Protein AF-A0A7S3EUN2-F1 (afdb_monomer_lite)

Organism: NCBI:txid156174

Radius of gyration: 22.86 Å; chains: 1; bounding box: 39×43×55 Å

InterPro domains:
  IPR036890 Histidine kinase/HSP90-like ATPase superfamily [G3DSA:3.30.565.10] (21-94)

pLDDT: mean 77.34, std 17.26, range [37.31, 97.88]

Structure (mmCIF, N/CA/C/O backbone):
data_AF-A0A7S3EUN2-F1
#
_entry.id   AF-A0A7S3EUN2-F1
#
loop_
_atom_site.group_PDB
_atom_site.id
_atom_site.type_symbol
_atom_site.label_atom_id
_atom_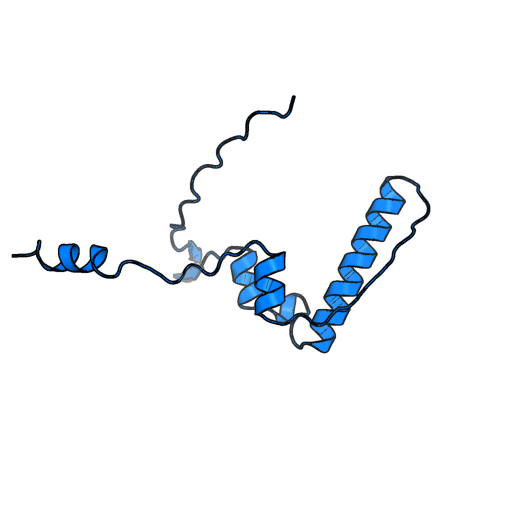site.label_alt_id
_atom_site.label_comp_id
_atom_site.label_asym_id
_atom_site.label_entity_id
_atom_site.label_seq_id
_atom_site.pdbx_PDB_ins_code
_atom_site.Cartn_x
_atom_site.Cartn_y
_atom_site.Cartn_z
_atom_site.occupancy
_atom_site.B_iso_or_equiv
_atom_site.auth_seq_id
_atom_site.auth_comp_id
_atom_site.auth_asym_id
_atom_site.auth_atom_id
_atom_site.pdbx_PDB_model_num
ATOM 1 N N . PRO A 1 1 ? -22.179 -27.065 2.363 1.00 44.78 1 PRO A N 1
ATOM 2 C CA . PRO A 1 1 ? -21.822 -27.622 1.038 1.00 44.78 1 PRO A CA 1
ATOM 3 C C . PRO A 1 1 ? -21.383 -26.507 0.079 1.00 44.78 1 PRO A C 1
ATOM 5 O O . PRO A 1 1 ? -22.201 -25.686 -0.319 1.00 44.78 1 PRO A O 1
ATOM 8 N N . PHE A 1 2 ? -20.086 -26.442 -0.225 1.00 37.31 2 PHE A N 1
ATOM 9 C CA . PHE A 1 2 ? -19.567 -25.536 -1.251 1.00 37.31 2 PHE A CA 1
ATOM 10 C C . PHE A 1 2 ? -20.070 -25.977 -2.635 1.00 37.31 2 PHE A C 1
ATOM 12 O O . PHE A 1 2 ? -20.176 -27.186 -2.866 1.00 37.31 2 PHE A O 1
ATOM 19 N N . PRO A 1 3 ? -20.405 -25.045 -3.545 1.00 48.00 3 PRO A N 1
ATOM 20 C CA . PRO A 1 3 ? -20.726 -25.417 -4.916 1.00 48.00 3 PRO A CA 1
ATOM 21 C C . PRO A 1 3 ? -19.510 -26.105 -5.559 1.00 48.00 3 PRO A C 1
ATOM 23 O O . PRO A 1 3 ? -18.370 -25.750 -5.240 1.00 48.00 3 PRO A O 1
ATOM 26 N N . PRO A 1 4 ? -19.719 -27.100 -6.441 1.00 50.78 4 PRO A N 1
ATOM 27 C CA . PRO A 1 4 ? -18.620 -27.728 -7.161 1.00 50.78 4 PRO A CA 1
ATOM 28 C C . PRO A 1 4 ? -17.883 -26.659 -7.968 1.00 50.78 4 PRO A C 1
ATOM 30 O O . PRO A 1 4 ? -18.514 -25.809 -8.598 1.00 50.78 4 PRO A O 1
ATOM 33 N N . ALA A 1 5 ? -16.552 -26.686 -7.920 1.00 51.56 5 ALA A N 1
ATOM 34 C CA . ALA A 1 5 ? -15.713 -25.762 -8.665 1.00 51.56 5 ALA A CA 1
ATOM 35 C C . ALA A 1 5 ? -16.078 -25.830 -10.156 1.00 51.56 5 ALA A C 1
ATOM 37 O O . ALA A 1 5 ? -15.824 -26.833 -10.825 1.00 51.56 5 ALA A O 1
ATOM 38 N N . THR A 1 6 ? -16.696 -24.768 -10.674 1.00 54.06 6 THR A N 1
ATOM 39 C CA . THR A 1 6 ? -16.869 -24.570 -12.111 1.00 54.06 6 THR A CA 1
ATOM 40 C C . THR A 1 6 ? -15.478 -24.557 -12.729 1.00 54.06 6 THR A C 1
ATOM 42 O O . THR A 1 6 ? -14.690 -23.647 -12.473 1.00 54.06 6 THR A O 1
ATOM 45 N N . VAL A 1 7 ? -15.161 -25.584 -13.516 1.00 48.81 7 VAL A N 1
ATOM 46 C CA . VAL A 1 7 ? -13.938 -25.633 -14.318 1.00 48.81 7 VAL A CA 1
ATOM 47 C C . VAL A 1 7 ? -13.944 -24.402 -15.223 1.00 48.81 7 VAL A C 1
ATOM 49 O O . VAL A 1 7 ? -14.777 -24.293 -16.123 1.00 48.81 7 VAL A O 1
ATOM 52 N N . MET A 1 8 ? -13.057 -23.441 -14.955 1.00 43.69 8 MET A N 1
ATOM 53 C CA . MET A 1 8 ? -12.849 -22.319 -15.865 1.00 43.69 8 MET A CA 1
ATOM 54 C C . MET A 1 8 ? -12.317 -22.880 -17.191 1.00 43.69 8 MET A C 1
ATOM 56 O O . MET A 1 8 ? -11.390 -23.694 -17.167 1.00 43.69 8 MET A O 1
ATOM 60 N N . PRO A 1 9 ? -12.872 -22.480 -18.347 1.00 47.09 9 PRO A N 1
ATOM 61 C CA . PRO A 1 9 ? -12.325 -22.893 -19.631 1.00 47.09 9 PRO A CA 1
ATOM 62 C C . PRO A 1 9 ? -10.877 -22.389 -19.771 1.00 47.09 9 PRO A C 1
ATOM 64 O O . PRO A 1 9 ? -10.560 -21.309 -19.255 1.00 47.09 9 PRO A O 1
ATOM 67 N N . PRO A 1 10 ? -9.991 -23.131 -20.463 1.00 50.69 10 PRO A N 1
ATOM 68 C CA . PRO A 1 10 ? -8.651 -22.643 -20.760 1.00 50.69 10 PRO A CA 1
ATOM 69 C C . PRO A 1 10 ? -8.776 -21.334 -21.547 1.00 50.69 10 PRO A C 1
ATOM 71 O O . PRO A 1 10 ? -9.443 -21.286 -22.583 1.00 50.69 10 PRO A O 1
ATOM 74 N N . LYS A 1 11 ? -8.177 -20.254 -21.033 1.00 51.44 11 LYS A N 1
ATOM 75 C CA . LYS A 1 11 ? -8.111 -18.977 -21.748 1.00 51.44 11 LYS A CA 1
ATOM 76 C C . LYS A 1 11 ? -7.317 -19.224 -23.028 1.00 51.44 11 LYS A C 1
ATOM 78 O O . LYS A 1 11 ? -6.144 -19.567 -22.972 1.00 51.44 11 LYS A O 1
ATOM 83 N N . SER A 1 12 ? -7.968 -19.113 -24.180 1.00 50.19 12 SER A N 1
ATOM 84 C CA . SER A 1 12 ? -7.275 -19.125 -25.461 1.00 50.19 12 SER A CA 1
ATOM 85 C C . SER A 1 12 ? -6.409 -17.866 -25.542 1.00 50.19 12 SER A C 1
ATOM 87 O O . SER A 1 12 ? -6.945 -16.771 -25.702 1.00 50.19 12 SER A O 1
ATOM 89 N N . ASP A 1 13 ? -5.088 -18.011 -25.450 1.00 58.94 13 ASP A N 1
ATOM 90 C CA . ASP A 1 13 ? -4.126 -16.898 -25.543 1.00 58.94 13 ASP A CA 1
ATOM 91 C C . ASP A 1 13 ? -4.101 -16.223 -26.931 1.00 58.94 13 ASP A C 1
ATOM 93 O O . ASP A 1 13 ? -3.440 -15.206 -27.140 1.00 58.94 13 ASP A O 1
ATOM 97 N N . PHE A 1 14 ? -4.832 -16.767 -27.909 1.00 58.19 14 PHE A N 1
ATOM 98 C CA . PHE A 1 14 ? -4.895 -16.219 -29.257 1.00 58.19 14 PHE A CA 1
ATOM 99 C C . PHE A 1 14 ? -5.990 -15.152 -29.382 1.00 58.19 14 PHE A C 1
ATOM 101 O O . PHE A 1 14 ? -7.122 -15.435 -29.778 1.00 58.19 14 PHE A O 1
ATOM 108 N N . VAL A 1 15 ? -5.637 -13.901 -29.076 1.00 63.47 15 VAL A N 1
ATOM 109 C CA . VAL A 1 15 ? -6.443 -12.728 -29.444 1.00 63.47 15 VAL A CA 1
ATOM 110 C C . VAL A 1 15 ? -5.919 -12.191 -30.782 1.00 63.47 15 VAL A C 1
ATOM 112 O O . VAL A 1 15 ? -4.775 -11.730 -30.835 1.00 63.47 15 VAL A O 1
ATOM 115 N N . PRO A 1 16 ? -6.692 -12.258 -31.884 1.00 63.09 16 PRO A N 1
ATOM 116 C CA . PRO A 1 16 ? -6.229 -11.761 -33.174 1.00 63.09 16 PRO A CA 1
ATOM 117 C C . PRO A 1 16 ? -5.931 -10.252 -33.103 1.00 63.09 16 PRO A C 1
ATOM 119 O O . PRO A 1 16 ? -6.636 -9.517 -32.406 1.00 63.09 16 PRO A O 1
ATOM 122 N N . PRO A 1 17 ? -4.900 -9.767 -33.821 1.00 66.94 17 PRO A N 1
ATOM 123 C CA . PRO A 1 17 ? -4.515 -8.362 -33.793 1.00 66.94 17 PRO A CA 1
ATOM 124 C C . PRO A 1 17 ? -5.650 -7.484 -34.324 1.00 66.94 17 PRO A C 1
ATOM 126 O O . PRO A 1 17 ? -5.985 -7.522 -35.511 1.00 66.94 17 PRO A O 1
ATOM 129 N N . LEU A 1 18 ? -6.228 -6.674 -33.440 1.00 75.19 18 LEU A N 1
ATOM 130 C CA . LEU A 1 18 ? -7.211 -5.659 -33.804 1.00 75.19 18 LEU A CA 1
ATOM 131 C C . LEU A 1 18 ? -6.505 -4.567 -34.619 1.00 75.19 18 LEU A C 1
ATOM 133 O O . LEU A 1 18 ? -5.382 -4.190 -34.296 1.00 75.19 18 LEU A O 1
ATOM 137 N N . ARG A 1 19 ? -7.128 -4.063 -35.689 1.00 80.12 19 ARG A N 1
ATOM 138 C CA . ARG A 1 19 ? -6.551 -2.998 -36.525 1.00 80.12 19 ARG A CA 1
ATOM 139 C C . ARG A 1 19 ? -7.381 -1.724 -36.440 1.00 80.12 19 ARG A C 1
ATOM 141 O O . ARG A 1 19 ? -8.606 -1.790 -36.508 1.00 80.12 19 ARG A O 1
ATOM 148 N N . THR A 1 20 ? -6.728 -0.571 -36.309 1.00 80.44 20 THR A N 1
ATOM 149 C CA . THR A 1 20 ? -7.405 0.734 -36.381 1.00 80.44 20 THR A CA 1
ATOM 150 C C . THR A 1 20 ? -7.796 1.060 -37.825 1.00 80.44 20 THR A C 1
ATOM 152 O O . THR A 1 20 ? -7.277 0.466 -38.772 1.00 80.44 20 THR A O 1
ATOM 155 N N . SER A 1 21 ? -8.673 2.049 -38.025 1.00 79.38 21 SER A N 1
ATOM 156 C CA . SER A 1 21 ? -9.026 2.559 -39.363 1.00 79.38 21 SER A CA 1
ATOM 157 C C . SER A 1 21 ? -7.828 3.131 -40.135 1.00 79.38 21 SER A C 1
ATOM 159 O O . SER A 1 21 ? -7.881 3.236 -41.357 1.00 79.38 21 SER A O 1
ATOM 161 N N . ARG A 1 22 ? -6.730 3.455 -39.435 1.00 81.56 22 ARG A N 1
ATOM 162 C CA . ARG A 1 22 ? -5.442 3.876 -40.012 1.00 81.56 22 ARG A CA 1
ATOM 163 C C . ARG A 1 22 ? -4.481 2.710 -40.279 1.00 81.56 22 ARG A C 1
ATOM 165 O O . ARG A 1 22 ? -3.351 2.939 -40.693 1.00 81.56 22 ARG A O 1
ATOM 172 N N . GLY A 1 23 ? -4.908 1.469 -40.041 1.00 80.94 23 GLY A N 1
ATOM 173 C CA . GLY A 1 23 ? -4.117 0.259 -40.271 1.00 80.94 23 GLY A CA 1
ATOM 174 C C . GLY A 1 23 ? -3.163 -0.128 -39.135 1.00 80.94 23 GLY A C 1
ATOM 175 O O . GLY A 1 23 ? -2.413 -1.094 -39.294 1.00 80.94 23 GLY A O 1
ATOM 176 N N . GLU A 1 24 ? -3.192 0.570 -37.995 1.00 84.38 24 GLU A N 1
ATOM 177 C CA . GLU A 1 24 ? -2.318 0.286 -36.849 1.00 84.38 24 GLU A CA 1
ATOM 178 C C . GLU A 1 24 ? -2.755 -0.994 -36.142 1.00 84.38 24 GLU A C 1
ATOM 180 O O . GLU A 1 24 ? -3.946 -1.214 -35.929 1.00 84.38 24 GLU A O 1
ATOM 185 N N . VAL A 1 25 ? -1.795 -1.836 -35.763 1.00 82.94 25 VAL A N 1
ATOM 186 C CA . VAL A 1 25 ? -2.060 -3.087 -35.049 1.00 82.94 25 VAL A CA 1
ATOM 187 C C . VAL A 1 25 ? -2.117 -2.822 -33.547 1.00 82.94 25 VAL A C 1
ATOM 189 O O . VAL A 1 25 ? -1.118 -2.460 -32.929 1.00 82.94 25 VAL A O 1
ATOM 192 N N . LEU A 1 26 ? -3.281 -3.054 -32.957 1.00 82.81 26 LEU A N 1
ATOM 193 C CA . LEU A 1 26 ? -3.512 -3.039 -31.523 1.00 82.81 26 LEU A CA 1
ATOM 194 C C . LEU A 1 26 ? -3.139 -4.401 -30.934 1.00 82.81 26 LEU A C 1
ATOM 196 O O . LEU A 1 26 ? -3.539 -5.454 -31.440 1.00 82.81 26 LEU A O 1
ATOM 200 N N . ARG A 1 27 ? -2.380 -4.372 -29.839 1.00 81.75 27 ARG A N 1
ATOM 201 C CA . ARG A 1 27 ? -2.057 -5.561 -29.050 1.00 81.75 27 ARG A CA 1
ATOM 202 C C . ARG A 1 27 ? -2.978 -5.619 -27.847 1.00 81.75 27 ARG A C 1
ATOM 204 O O . ARG A 1 27 ? -3.005 -4.687 -27.048 1.00 81.75 27 ARG A O 1
ATOM 211 N N . PHE A 1 28 ? -3.709 -6.718 -27.726 1.00 83.94 28 PHE A N 1
ATOM 212 C CA . PHE A 1 28 ? -4.403 -7.030 -26.490 1.00 83.94 28 PHE A CA 1
ATOM 213 C C . PHE A 1 28 ? -3.370 -7.401 -25.423 1.00 83.94 28 PHE A C 1
ATOM 215 O O . PHE A 1 28 ? -2.434 -8.144 -25.712 1.00 83.94 28 PHE A O 1
ATOM 222 N N . LYS A 1 29 ? -3.543 -6.870 -24.214 1.00 83.62 29 LYS A N 1
ATOM 223 C CA . LYS A 1 29 ? -2.743 -7.212 -23.038 1.00 83.62 29 LYS A CA 1
ATOM 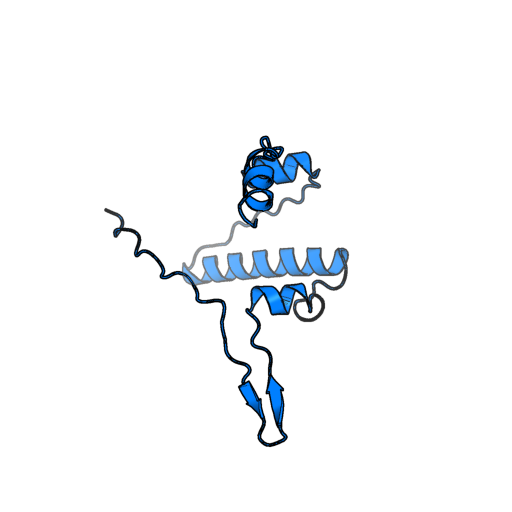224 C C . LYS A 1 29 ? -3.685 -7.499 -21.889 1.00 83.62 29 LYS A C 1
ATOM 226 O O . LYS A 1 29 ? -4.690 -6.805 -21.723 1.00 83.62 29 LYS A O 1
ATOM 231 N N . SER A 1 30 ? -3.359 -8.512 -21.096 1.00 88.81 30 SER A N 1
ATOM 232 C CA . SER A 1 30 ? -4.094 -8.735 -19.853 1.00 88.81 30 SER A CA 1
ATOM 233 C C . SER A 1 30 ? -3.814 -7.596 -18.855 1.00 88.81 30 SER A C 1
ATOM 235 O O . SER A 1 30 ? -2.754 -6.970 -18.935 1.00 88.81 30 SER A O 1
ATOM 237 N N . PRO A 1 31 ? -4.707 -7.328 -17.882 1.00 83.62 31 PRO A N 1
ATOM 238 C CA . PRO A 1 31 ? -4.443 -6.321 -16.853 1.00 83.62 31 PRO A CA 1
ATOM 239 C C . PRO A 1 31 ? -3.112 -6.548 -16.119 1.00 83.62 31 PRO A C 1
ATOM 241 O O . PRO A 1 31 ? -2.342 -5.611 -15.933 1.00 83.62 31 PRO A O 1
ATOM 244 N N . ALA A 1 32 ? -2.792 -7.799 -15.773 1.00 84.06 32 ALA A N 1
ATOM 245 C CA . ALA A 1 32 ? -1.546 -8.148 -15.088 1.00 84.06 32 ALA A CA 1
ATOM 246 C C . ALA A 1 32 ? -0.298 -7.855 -15.940 1.00 84.06 32 ALA A C 1
ATOM 248 O O . ALA A 1 32 ? 0.701 -7.343 -15.436 1.00 84.06 32 ALA A O 1
ATOM 249 N N . GLU A 1 33 ? -0.366 -8.149 -17.237 1.00 83.81 33 GLU A N 1
ATOM 250 C CA . GLU A 1 33 ? 0.715 -7.896 -18.192 1.00 83.81 33 GLU A CA 1
ATOM 251 C C . GLU A 1 33 ? 0.919 -6.390 -18.406 1.00 83.81 33 GLU A C 1
ATOM 253 O O . GLU A 1 33 ? 2.045 -5.898 -18.356 1.00 83.81 33 GLU A O 1
ATOM 258 N N . PHE A 1 34 ? -0.176 -5.633 -18.513 1.00 87.69 34 PHE A N 1
ATOM 259 C CA . PHE A 1 34 ? -0.135 -4.177 -18.598 1.00 87.69 34 PHE A CA 1
ATOM 260 C C . PHE A 1 34 ? 0.552 -3.540 -17.381 1.00 87.69 34 PHE A C 1
ATOM 262 O O . PHE A 1 34 ? 1.452 -2.720 -17.555 1.00 87.69 34 PHE A O 1
ATOM 269 N N . PHE A 1 35 ? 0.182 -3.924 -16.155 1.00 84.06 35 PHE A N 1
ATOM 270 C CA . PHE A 1 35 ? 0.796 -3.361 -14.945 1.00 84.06 35 PHE A CA 1
ATOM 271 C C . PHE A 1 35 ? 2.242 -3.822 -14.734 1.00 84.06 35 PHE A C 1
ATOM 273 O O . PHE A 1 35 ? 3.056 -3.059 -14.215 1.00 84.06 35 PHE A O 1
ATOM 280 N N . SER A 1 36 ? 2.586 -5.035 -15.175 1.00 82.75 36 SER A N 1
ATOM 281 C CA . SER A 1 36 ? 3.959 -5.550 -15.096 1.00 82.75 36 SER A CA 1
ATOM 282 C C . SER A 1 36 ? 4.922 -4.752 -15.976 1.00 82.75 36 SER A C 1
ATOM 284 O O . SER A 1 36 ? 6.053 -4.482 -15.568 1.00 82.75 36 SER A O 1
ATOM 286 N N . GLU A 1 37 ? 4.465 -4.341 -17.159 1.00 84.44 37 GLU A N 1
ATOM 287 C CA . GLU A 1 37 ? 5.225 -3.493 -18.080 1.00 84.44 37 GLU A CA 1
ATOM 288 C C . GLU A 1 37 ? 5.177 -1.999 -17.715 1.00 84.44 37 GLU A C 1
ATOM 290 O O . GLU A 1 37 ? 6.107 -1.264 -18.036 1.00 84.44 37 GLU A O 1
ATOM 295 N N . ASN A 1 38 ? 4.120 -1.542 -17.031 1.00 83.81 38 ASN A N 1
ATOM 296 C CA . ASN A 1 38 ? 3.875 -0.128 -16.721 1.00 83.81 38 ASN A CA 1
ATOM 297 C C . ASN A 1 38 ? 3.740 0.116 -15.207 1.00 83.81 38 ASN A C 1
ATOM 299 O O . ASN A 1 38 ? 2.748 0.670 -14.727 1.00 83.81 38 ASN A O 1
ATOM 303 N N . LYS A 1 39 ? 4.753 -0.296 -14.436 1.00 81.19 39 LYS A N 1
ATOM 304 C CA . LYS A 1 39 ? 4.742 -0.242 -12.959 1.00 81.19 39 LYS A CA 1
ATOM 305 C C . LYS A 1 39 ? 4.503 1.160 -12.391 1.00 81.19 39 LYS A C 1
ATOM 307 O O . LYS A 1 39 ? 3.864 1.321 -11.355 1.00 81.19 39 LYS A O 1
ATOM 312 N N . ASN A 1 40 ? 4.980 2.187 -13.089 1.00 79.38 40 ASN A N 1
ATOM 313 C CA . ASN A 1 40 ? 4.814 3.587 -12.706 1.00 79.38 40 ASN A CA 1
ATOM 314 C C . ASN A 1 40 ? 3.346 4.037 -12.661 1.00 79.38 40 ASN A C 1
ATOM 316 O O . ASN A 1 40 ? 3.006 4.878 -11.831 1.00 79.38 40 ASN A O 1
ATOM 320 N N . ILE A 1 41 ? 2.481 3.475 -13.513 1.00 79.19 41 ILE A N 1
ATOM 321 C CA . ILE A 1 41 ? 1.059 3.848 -13.589 1.00 79.19 41 ILE A CA 1
ATOM 322 C C . ILE A 1 41 ? 0.328 3.495 -12.290 1.00 79.19 41 ILE A C 1
ATOM 324 O O . ILE A 1 41 ? -0.528 4.250 -11.845 1.00 79.19 41 ILE A O 1
ATOM 328 N N . ALA A 1 42 ? 0.708 2.389 -11.650 1.00 75.69 42 ALA A N 1
ATOM 329 C CA . ALA A 1 42 ? 0.137 1.950 -10.380 1.00 75.69 42 ALA A CA 1
ATOM 330 C C . ALA A 1 42 ? 0.921 2.462 -9.153 1.00 75.69 42 ALA A C 1
ATOM 332 O O . ALA A 1 42 ? 0.682 2.017 -8.039 1.00 75.69 42 ALA A O 1
ATOM 333 N N . GLY A 1 43 ? 1.871 3.389 -9.337 1.00 77.06 43 GLY A N 1
ATOM 334 C CA . GLY A 1 43 ? 2.666 3.938 -8.234 1.00 77.06 43 GLY A CA 1
ATOM 335 C C . GLY A 1 43 ? 3.836 3.058 -7.780 1.00 77.06 43 GLY A C 1
ATOM 336 O O . GLY A 1 43 ? 4.468 3.383 -6.781 1.00 77.06 43 GLY A O 1
ATOM 337 N N . PHE A 1 44 ? 4.185 2.011 -8.534 1.00 85.12 44 PHE A N 1
ATOM 338 C CA . PHE A 1 44 ? 5.286 1.088 -8.224 1.00 85.12 44 PHE A CA 1
ATOM 339 C C . PHE A 1 44 ? 6.598 1.452 -8.946 1.00 85.12 44 PHE A C 1
ATOM 341 O O . PHE A 1 44 ? 7.317 0.586 -9.449 1.00 85.12 44 PHE A O 1
ATOM 348 N N . ASP A 1 45 ? 6.895 2.749 -9.067 1.00 84.19 45 ASP A N 1
ATOM 349 C CA . ASP A 1 45 ? 8.061 3.256 -9.810 1.00 84.19 45 ASP A CA 1
ATOM 350 C C . ASP A 1 45 ? 9.398 3.063 -9.067 1.00 84.19 45 ASP A C 1
ATOM 352 O O . ASP A 1 45 ? 10.425 2.819 -9.698 1.00 84.19 45 ASP A O 1
ATOM 356 N N . ASN A 1 46 ? 9.393 3.135 -7.734 1.00 89.94 46 ASN A N 1
ATOM 357 C CA . ASN A 1 46 ? 10.552 2.946 -6.869 1.00 89.94 46 ASN A CA 1
ATOM 358 C C . ASN A 1 46 ? 10.157 2.223 -5.578 1.00 89.94 46 ASN A C 1
ATOM 360 O O . ASN A 1 46 ? 9.007 2.289 -5.155 1.00 89.94 46 ASN A O 1
ATOM 364 N N . ALA A 1 47 ? 11.120 1.568 -4.925 1.00 87.50 47 ALA A N 1
ATOM 365 C CA . ALA A 1 47 ? 10.858 0.732 -3.752 1.00 87.50 47 ALA A CA 1
ATOM 366 C C . ALA A 1 47 ? 10.130 1.471 -2.612 1.00 87.50 47 ALA A C 1
ATOM 368 O O . ALA A 1 47 ? 9.217 0.909 -2.012 1.00 87.50 47 ALA A O 1
ATOM 369 N N . GLY A 1 48 ? 10.479 2.736 -2.350 1.00 91.06 48 GLY A N 1
ATOM 370 C CA . GLY A 1 48 ? 9.851 3.528 -1.289 1.00 91.06 48 GLY A CA 1
ATOM 371 C C . GLY A 1 48 ? 8.391 3.866 -1.592 1.00 91.06 48 GLY A C 1
ATOM 372 O O . GLY A 1 48 ? 7.520 3.666 -0.747 1.00 91.06 48 GLY A O 1
ATOM 373 N N . LYS A 1 49 ? 8.103 4.323 -2.816 1.00 90.56 49 LYS A N 1
ATOM 374 C CA . LYS A 1 49 ? 6.727 4.619 -3.242 1.00 90.56 49 LYS A CA 1
ATOM 375 C C . LYS A 1 49 ? 5.885 3.352 -3.356 1.00 90.56 49 LYS A C 1
ATOM 377 O O . LYS A 1 49 ? 4.762 3.350 -2.875 1.00 90.56 49 LYS A O 1
ATOM 382 N N . SER A 1 50 ? 6.455 2.268 -3.884 1.00 92.06 50 SER A N 1
ATOM 383 C CA . SER A 1 50 ? 5.825 0.945 -3.919 1.00 92.06 50 SER A CA 1
ATOM 384 C C . SER A 1 50 ? 5.384 0.494 -2.528 1.00 92.06 50 SER A C 1
ATOM 386 O O . SER A 1 50 ? 4.245 0.065 -2.358 1.00 92.06 50 SER A O 1
ATOM 388 N N . LEU A 1 51 ? 6.265 0.612 -1.527 1.00 93.50 51 LEU A N 1
ATOM 389 C CA . LEU A 1 51 ? 5.949 0.240 -0.150 1.00 93.50 51 LEU A CA 1
ATOM 390 C C . LEU A 1 51 ? 4.831 1.120 0.421 1.00 93.50 51 LEU A C 1
ATOM 392 O O . LEU A 1 51 ? 3.856 0.593 0.950 1.00 93.50 51 LEU A O 1
ATOM 396 N N . TYR A 1 52 ? 4.937 2.443 0.264 1.00 93.69 52 TYR A N 1
ATOM 397 C CA . TYR A 1 52 ? 3.909 3.382 0.715 1.00 93.69 52 TYR A CA 1
ATOM 398 C C . TYR A 1 52 ? 2.544 3.097 0.075 1.00 93.69 52 TYR A C 1
ATOM 400 O O . TYR A 1 52 ? 1.552 2.967 0.787 1.00 93.69 52 TYR A O 1
ATOM 408 N N . THR A 1 53 ? 2.497 2.960 -1.253 1.00 94.19 53 THR A N 1
ATOM 409 C CA . THR A 1 53 ? 1.270 2.652 -1.992 1.00 94.19 53 THR A CA 1
ATOM 410 C C . THR A 1 53 ? 0.686 1.321 -1.531 1.00 94.19 53 THR A C 1
ATOM 412 O O . THR A 1 53 ? -0.499 1.264 -1.245 1.00 94.19 53 THR A O 1
ATOM 415 N N . THR A 1 54 ? 1.505 0.280 -1.360 1.00 94.06 54 THR A N 1
ATOM 416 C CA . THR A 1 54 ? 1.024 -1.028 -0.883 1.00 94.06 54 THR A CA 1
ATOM 417 C C . THR A 1 54 ? 0.356 -0.921 0.486 1.00 94.06 54 THR A C 1
ATOM 419 O O . THR A 1 54 ? -0.753 -1.412 0.665 1.00 94.06 54 THR A O 1
ATOM 422 N N . ILE A 1 55 ? 1.008 -0.262 1.447 1.00 96.44 55 ILE A N 1
ATOM 423 C CA . ILE A 1 55 ? 0.460 -0.110 2.800 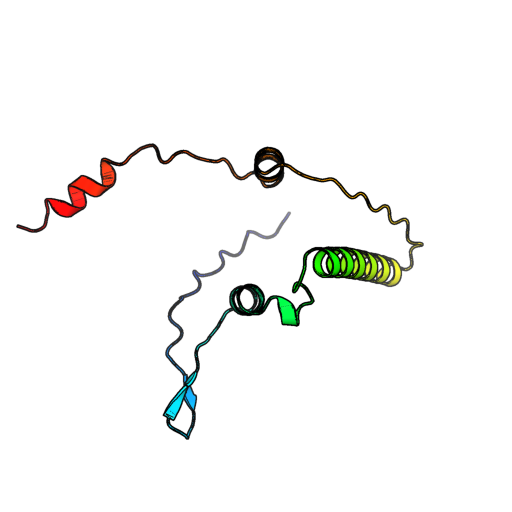1.00 96.44 55 ILE A CA 1
ATOM 424 C C . ILE A 1 55 ? -0.824 0.721 2.766 1.00 96.44 55 ILE A C 1
ATOM 426 O O . ILE A 1 55 ? -1.807 0.331 3.389 1.00 96.44 55 ILE A O 1
ATOM 430 N N . ARG A 1 56 ? -0.832 1.841 2.032 1.00 96.19 56 ARG A N 1
ATOM 431 C CA . ARG A 1 56 ? -1.999 2.724 1.941 1.00 96.19 56 ARG A CA 1
ATOM 432 C C . ARG A 1 56 ? -3.226 1.972 1.426 1.00 96.19 56 ARG A C 1
ATOM 434 O O . ARG A 1 56 ? -4.247 1.984 2.097 1.00 96.19 56 ARG A O 1
ATOM 441 N N . GLU A 1 57 ? -3.092 1.271 0.304 1.00 96.69 57 GLU A N 1
ATOM 442 C CA . GLU A 1 57 ? -4.203 0.535 -0.312 1.00 96.69 57 GLU A CA 1
ATOM 443 C C . GLU A 1 57 ? -4.696 -0.606 0.599 1.00 96.69 57 GLU A C 1
ATOM 445 O O . GLU A 1 57 ? -5.894 -0.853 0.693 1.00 96.69 57 GLU A O 1
ATOM 450 N N . LEU A 1 58 ? -3.799 -1.300 1.316 1.00 96.50 58 LEU A N 1
ATOM 451 C CA . LEU A 1 58 ? -4.196 -2.330 2.290 1.00 96.50 58 LEU A CA 1
ATOM 452 C C . LEU A 1 58 ? -5.010 -1.744 3.451 1.00 96.50 58 LEU A C 1
ATOM 454 O O . LEU A 1 58 ? -5.995 -2.351 3.877 1.00 96.50 58 LEU A O 1
ATOM 458 N N . VAL A 1 59 ? -4.611 -0.576 3.956 1.00 97.50 59 VAL A N 1
ATOM 459 C CA . VAL A 1 59 ? -5.329 0.121 5.029 1.00 97.50 59 VAL A CA 1
ATOM 460 C C . VAL A 1 59 ? -6.674 0.643 4.536 1.00 97.50 59 VAL A C 1
ATOM 462 O O . VAL A 1 59 ? -7.672 0.400 5.204 1.00 97.50 59 VAL A O 1
ATOM 465 N N . GLU A 1 60 ? -6.719 1.297 3.373 1.00 97.81 60 GLU A N 1
ATOM 466 C CA . GLU A 1 60 ? -7.956 1.786 2.745 1.00 97.81 60 GLU A CA 1
ATOM 467 C C . GLU A 1 60 ? -8.956 0.636 2.563 1.00 97.81 60 GLU A C 1
ATOM 469 O O . GLU A 1 60 ? -10.064 0.698 3.087 1.00 97.81 60 GLU A O 1
ATOM 474 N N . ASN A 1 61 ? -8.517 -0.487 1.984 1.00 97.44 61 ASN A N 1
ATOM 475 C CA . ASN A 1 61 ? -9.358 -1.677 1.829 1.00 97.44 61 ASN A CA 1
ATOM 476 C C . ASN A 1 61 ? -9.860 -2.245 3.169 1.00 97.44 61 ASN A C 1
ATOM 478 O O . ASN A 1 61 ? -10.977 -2.756 3.248 1.00 97.44 61 ASN A O 1
ATOM 482 N N . SER A 1 62 ? -9.037 -2.195 4.222 1.00 97.44 62 SER A N 1
ATOM 483 C CA . SER A 1 62 ? -9.422 -2.686 5.551 1.00 97.44 62 SER A CA 1
ATOM 484 C C . SER A 1 62 ? -10.455 -1.768 6.209 1.00 97.44 62 SER A C 1
ATOM 486 O O . SER A 1 62 ? -11.416 -2.252 6.805 1.00 97.44 62 SER A O 1
ATOM 488 N N . LEU A 1 63 ? -10.289 -0.450 6.073 1.00 97.88 63 LEU A N 1
ATOM 489 C CA . LEU A 1 63 ? -11.232 0.543 6.583 1.00 97.88 63 LEU A CA 1
ATOM 490 C C . LEU A 1 63 ? -12.577 0.468 5.853 1.00 97.88 63 LEU A C 1
ATOM 492 O O . LEU A 1 63 ? -13.607 0.408 6.521 1.00 97.88 63 LEU A O 1
ATOM 496 N N . ASP A 1 64 ? -12.566 0.370 4.522 1.00 97.88 64 ASP A N 1
ATOM 497 C CA . ASP A 1 64 ? -13.776 0.213 3.703 1.00 97.88 64 ASP A CA 1
ATOM 498 C C . ASP A 1 64 ? -14.549 -1.062 4.087 1.00 97.88 64 ASP A C 1
ATOM 500 O O . ASP A 1 64 ? -15.783 -1.077 4.162 1.00 97.88 64 ASP A O 1
ATOM 504 N N . ALA A 1 65 ? -13.828 -2.150 4.383 1.00 97.06 65 ALA A N 1
ATOM 505 C CA . ALA A 1 65 ? -14.432 -3.392 4.852 1.00 97.06 65 ALA A CA 1
ATOM 506 C C . ALA A 1 65 ? -15.098 -3.225 6.228 1.00 97.06 65 ALA A C 1
ATOM 508 O O . ALA A 1 65 ? -16.218 -3.701 6.413 1.00 97.06 65 ALA A O 1
ATOM 509 N N . CYS A 1 66 ? -14.445 -2.538 7.175 1.00 97.75 66 CYS A N 1
ATOM 510 C CA . CYS A 1 66 ? -15.008 -2.245 8.497 1.00 97.75 66 CYS A CA 1
ATOM 511 C C . CYS A 1 66 ? -16.226 -1.313 8.422 1.00 97.75 66 CYS A C 1
ATOM 513 O O . CYS A 1 66 ? -17.212 -1.554 9.119 1.00 97.75 66 CYS A O 1
ATOM 515 N N . GLU A 1 67 ? -16.189 -0.301 7.551 1.00 96.94 67 GLU A N 1
ATOM 516 C CA . GLU A 1 67 ? -17.320 0.596 7.289 1.00 96.94 67 GLU A CA 1
ATOM 517 C C . GLU A 1 67 ? -18.520 -0.179 6.734 1.00 96.94 67 GLU A C 1
ATOM 519 O O . GLU A 1 67 ? -19.636 -0.024 7.225 1.00 96.94 67 GLU A O 1
ATOM 524 N N . THR A 1 68 ? -18.285 -1.091 5.785 1.00 96.81 68 THR A N 1
ATOM 525 C CA . THR A 1 68 ? -19.338 -1.917 5.166 1.00 96.81 68 THR A CA 1
ATOM 526 C C . THR A 1 68 ? -20.112 -2.764 6.184 1.00 96.81 68 THR A C 1
ATOM 528 O O . THR A 1 68 ? -21.289 -3.060 5.978 1.00 96.81 68 THR A O 1
ATOM 531 N N . VAL A 1 69 ? -19.462 -3.170 7.278 1.00 95.94 69 VAL A N 1
ATOM 532 C CA . VAL A 1 69 ? -20.060 -3.998 8.341 1.00 95.94 69 VAL A CA 1
ATOM 533 C C . VAL A 1 69 ? -20.309 -3.221 9.639 1.00 95.94 69 VAL A C 1
ATOM 535 O O . VAL A 1 69 ? -20.559 -3.837 10.676 1.00 95.94 69 VAL A O 1
ATOM 538 N N . GLU A 1 70 ? -20.216 -1.888 9.594 1.00 95.81 70 GLU A N 1
ATOM 539 C CA . GLU A 1 70 ? -20.450 -0.960 10.713 1.00 95.81 70 GLU A CA 1
ATOM 540 C C . GLU A 1 70 ? -19.709 -1.341 12.011 1.00 95.81 70 GLU A C 1
ATOM 542 O O . GLU A 1 70 ? -20.233 -1.225 13.121 1.00 95.81 70 GLU A O 1
ATOM 547 N N . THR A 1 71 ? -18.471 -1.820 11.888 1.00 97.19 71 THR A N 1
ATOM 548 C CA . THR A 1 71 ? -17.651 -2.261 13.026 1.00 97.19 71 THR A CA 1
ATOM 549 C C . THR A 1 71 ? -16.451 -1.340 13.210 1.00 97.19 71 THR A C 1
ATOM 551 O O . THR A 1 71 ? -15.866 -0.864 12.240 1.00 97.19 71 THR A O 1
ATOM 554 N N . LEU A 1 72 ? -16.064 -1.083 14.465 1.00 96.81 72 LEU A N 1
ATOM 555 C CA . LEU A 1 72 ? -14.866 -0.294 14.748 1.00 96.81 72 LEU A CA 1
ATOM 556 C C . LEU A 1 72 ? -13.615 -1.030 14.238 1.00 96.81 72 LEU A C 1
ATOM 558 O O . LEU A 1 72 ? -13.435 -2.201 14.578 1.00 96.81 72 LEU A O 1
ATOM 562 N N . PRO A 1 73 ? -12.755 -0.368 13.447 1.00 96.19 73 PRO A N 1
ATOM 563 C CA . PRO A 1 73 ? -11.557 -0.997 12.917 1.00 96.19 73 PRO A CA 1
ATOM 564 C C . PRO A 1 73 ? -10.508 -1.203 14.015 1.00 96.19 73 PRO A C 1
ATOM 566 O O . PRO A 1 73 ? -10.200 -0.283 14.774 1.00 96.19 73 PRO A O 1
ATOM 569 N N . ASP A 1 74 ? -9.920 -2.396 14.040 1.00 96.56 74 ASP A N 1
ATOM 570 C CA . ASP A 1 74 ? -8.682 -2.713 14.753 1.00 96.56 74 ASP A CA 1
ATOM 571 C C . ASP A 1 74 ? -7.701 -3.287 13.722 1.00 96.56 74 ASP A C 1
ATOM 573 O O . ASP A 1 74 ? -7.904 -4.387 13.203 1.00 96.56 74 ASP A O 1
ATOM 577 N N . ILE A 1 75 ? -6.717 -2.480 13.317 1.00 95.81 75 ILE A N 1
ATOM 578 C CA . ILE A 1 75 ? -5.833 -2.765 12.180 1.00 95.81 75 ILE A CA 1
ATOM 579 C C . ILE A 1 75 ? -4.385 -2.727 12.665 1.00 95.81 75 ILE A C 1
ATOM 581 O O . ILE A 1 75 ? -3.858 -1.665 13.001 1.00 95.81 75 ILE A O 1
ATOM 585 N N . GLU A 1 76 ? -3.722 -3.882 12.639 1.00 96.94 76 GLU A N 1
ATOM 586 C CA . GLU A 1 76 ? -2.292 -4.025 12.912 1.00 96.94 76 GLU A CA 1
ATOM 587 C C . GLU A 1 76 ? -1.514 -4.208 11.602 1.00 96.94 76 GLU A C 1
ATOM 589 O O . GLU A 1 76 ? -1.908 -4.979 10.725 1.00 96.94 76 GLU A O 1
ATOM 594 N N . ILE A 1 77 ? -0.389 -3.501 11.466 1.00 94.94 77 ILE A N 1
ATOM 595 C CA . ILE A 1 77 ? 0.481 -3.577 10.289 1.00 94.94 77 ILE A CA 1
ATOM 596 C C . ILE A 1 77 ? 1.881 -3.970 10.741 1.00 94.94 77 ILE A C 1
ATOM 598 O O . ILE A 1 77 ? 2.513 -3.258 11.520 1.00 94.94 77 ILE A O 1
ATOM 602 N N . ALA A 1 78 ? 2.391 -5.068 10.188 1.00 94.06 78 ALA A N 1
ATOM 603 C CA . ALA A 1 78 ? 3.754 -5.529 10.403 1.00 94.06 78 ALA A CA 1
ATOM 604 C C . ALA A 1 78 ? 4.537 -5.510 9.087 1.00 94.06 78 ALA A C 1
ATOM 606 O O . ALA A 1 78 ? 4.053 -5.959 8.048 1.00 94.06 78 ALA A O 1
ATOM 607 N N . LEU A 1 79 ? 5.769 -5.004 9.145 1.00 92.75 79 LEU A N 1
ATOM 608 C CA . LEU A 1 79 ? 6.713 -5.036 8.033 1.00 92.75 79 LEU A CA 1
ATOM 609 C C . LEU A 1 79 ? 7.878 -5.943 8.402 1.00 92.75 79 LEU A C 1
ATOM 611 O O . LEU A 1 79 ? 8.531 -5.740 9.424 1.00 92.75 79 LEU A O 1
ATOM 615 N N . GLN A 1 80 ? 8.146 -6.921 7.545 1.00 91.25 80 GLN A N 1
ATOM 616 C CA . GLN A 1 80 ? 9.255 -7.845 7.705 1.00 91.25 80 GLN A CA 1
ATOM 617 C C . GLN A 1 80 ? 10.038 -7.930 6.400 1.00 91.25 80 GLN A C 1
ATOM 619 O O . GLN A 1 80 ? 9.468 -8.124 5.327 1.00 91.25 80 GLN A O 1
ATOM 624 N N . GLU A 1 81 ? 11.357 -7.803 6.502 1.00 90.56 81 GLU A N 1
ATOM 625 C CA . GLU A 1 81 ? 12.252 -8.112 5.396 1.00 90.56 81 GLU A CA 1
ATOM 626 C C . GLU A 1 81 ? 12.357 -9.634 5.250 1.00 90.56 81 GLU A C 1
ATOM 628 O O . GLU A 1 81 ? 12.660 -10.342 6.212 1.00 90.56 81 GLU A O 1
ATOM 633 N N . LEU A 1 82 ? 12.066 -10.139 4.051 1.00 88.12 82 LEU A N 1
ATOM 634 C CA . LEU A 1 82 ? 12.100 -11.565 3.743 1.00 88.12 82 LEU A CA 1
ATOM 635 C C . LEU A 1 82 ? 13.266 -11.865 2.808 1.00 88.12 82 LEU A C 1
ATOM 637 O O . LEU A 1 82 ? 13.449 -11.191 1.793 1.00 88.12 82 LEU A O 1
ATOM 641 N N . SER A 1 83 ? 14.013 -12.925 3.116 1.00 89.50 83 SER A N 1
ATOM 642 C CA . SER A 1 83 ? 14.942 -13.506 2.151 1.00 89.50 83 SER A CA 1
ATOM 643 C C . SER A 1 83 ? 14.172 -14.229 1.037 1.00 89.50 83 SER A C 1
ATOM 645 O O . SER A 1 83 ? 13.012 -14.616 1.206 1.00 89.50 83 SER A O 1
ATOM 647 N N . SER A 1 84 ? 14.818 -14.466 -0.106 1.00 80.56 84 SER A N 1
ATOM 648 C CA . SER A 1 84 ? 14.223 -15.237 -1.210 1.00 80.56 84 SER A CA 1
ATOM 649 C C . SER A 1 84 ? 13.786 -16.643 -0.780 1.00 80.56 84 SER A C 1
ATOM 651 O O . SER A 1 84 ? 12.781 -17.163 -1.262 1.00 80.56 84 SER A O 1
ATOM 653 N N . GLU A 1 85 ? 14.530 -17.261 0.138 1.00 82.31 85 GLU A N 1
ATOM 654 C CA . GLU A 1 85 ? 14.208 -18.578 0.690 1.00 82.31 85 GLU A CA 1
ATOM 655 C C . GLU A 1 85 ? 12.963 -18.523 1.575 1.00 82.31 85 GLU A C 1
ATO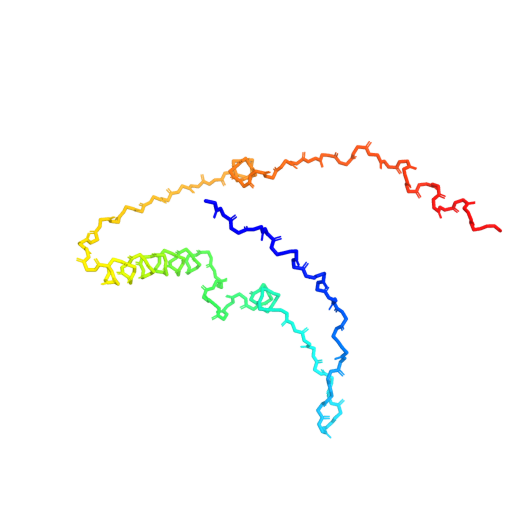M 657 O O . GLU A 1 85 ? 12.095 -19.391 1.474 1.00 82.31 85 GLU A O 1
ATOM 662 N N . ASP A 1 86 ? 12.848 -17.492 2.412 1.00 83.75 86 ASP A N 1
ATOM 663 C CA . ASP A 1 86 ? 11.683 -17.303 3.276 1.00 83.75 86 ASP A CA 1
ATOM 664 C C . ASP A 1 86 ? 10.437 -16.983 2.456 1.00 83.75 86 ASP A C 1
ATOM 666 O O . ASP A 1 86 ? 9.367 -17.525 2.729 1.00 83.75 86 ASP A O 1
ATOM 670 N N . LEU A 1 87 ? 10.569 -16.173 1.404 1.00 82.69 87 LEU A N 1
ATOM 671 C CA . LEU A 1 87 ? 9.464 -15.851 0.506 1.00 82.69 87 LEU A CA 1
ATOM 672 C C . LEU A 1 87 ? 8.918 -17.104 -0.197 1.00 82.69 87 LEU A C 1
ATOM 674 O O . LEU A 1 87 ? 7.709 -17.329 -0.197 1.00 82.69 87 LEU A O 1
ATOM 678 N N . ASN A 1 88 ? 9.793 -17.952 -0.746 1.00 79.75 88 ASN A N 1
ATOM 679 C CA . ASN A 1 88 ? 9.380 -19.187 -1.424 1.00 79.75 88 ASN A CA 1
ATOM 680 C C . ASN A 1 88 ? 8.653 -20.152 -0.478 1.00 79.75 88 ASN A C 1
ATOM 682 O O . ASN A 1 88 ? 7.645 -20.747 -0.866 1.00 79.75 88 ASN A O 1
ATOM 686 N N . LYS A 1 89 ? 9.119 -20.260 0.775 1.00 83.31 89 LYS A N 1
ATOM 687 C CA . LYS A 1 89 ? 8.446 -21.051 1.817 1.00 83.31 89 LYS A CA 1
ATOM 688 C C . LYS A 1 89 ? 7.035 -20.526 2.094 1.00 83.31 89 LYS A C 1
ATOM 690 O O . LYS A 1 89 ? 6.100 -21.321 2.115 1.00 83.31 89 LYS A O 1
ATOM 695 N N . HIS A 1 90 ? 6.866 -19.210 2.262 1.00 77.19 90 HIS A N 1
ATOM 696 C CA . HIS A 1 90 ? 5.555 -18.604 2.537 1.00 77.19 90 HIS A CA 1
ATOM 697 C C . HIS A 1 90 ? 4.582 -18.718 1.358 1.00 77.19 90 HIS A C 1
ATOM 699 O O . HIS A 1 90 ? 3.390 -18.923 1.567 1.00 77.19 90 HIS A O 1
ATOM 705 N N . LEU A 1 91 ? 5.075 -18.625 0.120 1.00 79.38 91 LEU A N 1
ATOM 706 C CA . LEU A 1 91 ? 4.249 -18.752 -1.085 1.00 79.38 91 LEU A CA 1
ATOM 707 C C . LEU A 1 91 ? 3.895 -20.208 -1.438 1.00 79.38 91 LEU A C 1
ATOM 709 O O . LEU A 1 91 ? 3.169 -20.438 -2.404 1.00 79.38 91 LEU A O 1
ATOM 713 N N . GLY A 1 92 ? 4.413 -21.199 -0.702 1.00 73.25 92 GLY A N 1
ATOM 714 C CA . GLY A 1 92 ? 4.223 -22.617 -1.023 1.00 73.25 92 GLY A CA 1
ATOM 715 C C . GLY A 1 92 ? 4.858 -23.025 -2.358 1.00 73.25 92 GLY A C 1
ATOM 716 O O . GLY A 1 92 ? 4.499 -24.056 -2.929 1.00 73.25 92 GLY A O 1
ATOM 717 N N . VAL A 1 93 ? 5.792 -22.220 -2.873 1.00 75.75 93 VAL A N 1
ATOM 718 C CA . VAL A 1 93 ? 6.505 -22.506 -4.117 1.00 75.75 93 VAL A CA 1
ATOM 719 C C . VAL A 1 93 ? 7.646 -23.450 -3.777 1.00 75.75 93 VAL A C 1
ATOM 721 O O . VAL A 1 93 ? 8.697 -23.043 -3.285 1.00 75.75 93 VAL A O 1
ATOM 724 N N . VAL A 1 94 ? 7.440 -24.738 -4.041 1.00 63.00 94 VAL A N 1
ATOM 725 C CA . VAL A 1 94 ? 8.521 -25.718 -3.966 1.00 63.00 94 VAL A CA 1
ATOM 726 C C . VAL A 1 94 ? 9.445 -25.455 -5.152 1.00 63.00 94 VAL A C 1
ATOM 728 O O . VAL A 1 94 ? 9.063 -25.650 -6.308 1.00 63.00 94 VAL A O 1
ATOM 731 N N . THR A 1 95 ? 10.665 -24.991 -4.884 1.00 59.72 95 THR A N 1
ATOM 732 C CA . THR A 1 95 ? 11.743 -24.964 -5.877 1.00 59.72 95 THR A CA 1
ATOM 733 C C . THR A 1 95 ? 12.087 -26.401 -6.245 1.00 59.72 95 THR A C 1
ATOM 735 O O . THR A 1 95 ? 12.948 -27.029 -5.636 1.00 59.72 95 THR A O 1
ATOM 738 N N . HIS A 1 96 ? 11.371 -26.952 -7.219 1.00 60.22 96 HIS A N 1
ATOM 739 C CA . HIS A 1 96 ? 11.757 -28.201 -7.845 1.00 60.22 96 HIS A CA 1
ATOM 740 C C . HIS A 1 96 ? 12.929 -27.913 -8.783 1.00 60.22 96 HIS A C 1
ATOM 742 O O . HIS A 1 96 ? 12.768 -27.251 -9.812 1.00 60.22 96 HIS A O 1
ATOM 748 N N . GLU A 1 97 ? 14.114 -28.413 -8.435 1.00 59.41 97 GLU A N 1
ATOM 749 C CA . GLU A 1 97 ? 15.178 -28.593 -9.416 1.00 59.41 97 GLU A CA 1
ATOM 750 C C . GLU A 1 97 ? 14.628 -29.511 -10.520 1.00 59.41 97 GLU A C 1
ATOM 752 O O . GLU A 1 97 ? 14.008 -30.540 -10.240 1.00 59.41 97 GLU A O 1
ATOM 757 N N . ARG A 1 98 ? 14.750 -29.105 -11.787 1.00 57.56 98 ARG A N 1
ATOM 758 C CA . ARG A 1 98 ? 14.238 -29.900 -12.910 1.00 57.56 98 ARG A CA 1
ATOM 759 C C . ARG A 1 98 ? 15.036 -31.202 -12.993 1.00 57.56 98 ARG A C 1
ATOM 761 O O . ARG A 1 98 ? 16.183 -31.183 -13.424 1.00 57.56 98 ARG A O 1
ATOM 768 N N . LEU A 1 99 ?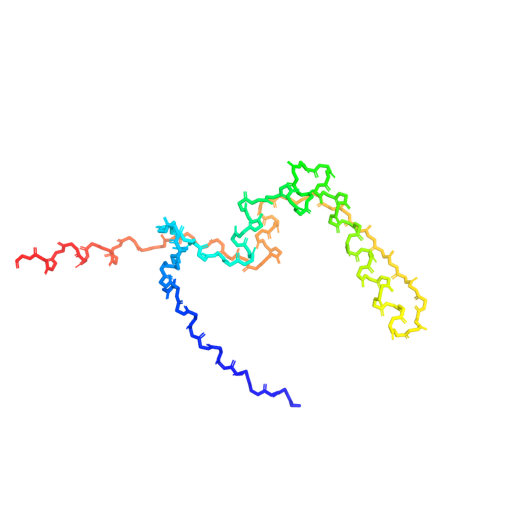 14.419 -32.312 -12.595 1.00 60.66 99 LEU A N 1
ATOM 769 C CA . LEU A 1 99 ? 15.100 -33.597 -12.413 1.00 60.66 99 LEU A CA 1
ATOM 770 C C . LEU A 1 99 ? 15.291 -34.435 -13.686 1.00 60.66 99 LEU A C 1
ATOM 772 O O . LEU A 1 99 ? 15.983 -35.443 -13.607 1.00 60.66 99 LEU A O 1
ATOM 776 N N . ASP A 1 100 ? 14.738 -34.066 -14.849 1.00 58.91 100 ASP A N 1
ATOM 777 C CA . ASP A 1 100 ? 14.874 -34.930 -16.030 1.00 58.91 100 ASP A CA 1
ATOM 778 C C . ASP A 1 100 ? 15.081 -34.177 -17.353 1.00 58.91 100 ASP A C 1
ATOM 780 O O . ASP A 1 100 ? 14.146 -33.662 -17.969 1.00 58.91 100 ASP A O 1
ATOM 784 N N . GLN A 1 101 ? 16.343 -34.125 -17.792 1.00 59.94 101 GLN A N 1
ATOM 785 C CA . GLN A 1 101 ? 16.751 -33.615 -19.105 1.00 59.94 101 GLN A CA 1
ATOM 786 C C . GLN A 1 101 ? 16.536 -34.646 -20.233 1.00 59.94 101 GLN A C 1
ATOM 788 O O . GLN A 1 101 ? 16.456 -34.260 -21.400 1.00 59.94 101 GLN A O 1
ATOM 793 N N . SER A 1 102 ? 16.372 -35.935 -19.910 1.00 61.22 102 SER A N 1
ATOM 794 C CA . SER A 1 102 ? 16.309 -37.024 -20.898 1.00 61.22 102 SER A CA 1
ATOM 795 C C . SER A 1 102 ? 14.985 -37.075 -21.674 1.00 61.22 102 SER A C 1
ATOM 797 O O . SER A 1 102 ? 14.925 -37.569 -22.802 1.00 61.22 102 SER A O 1
ATOM 799 N N . LEU A 1 103 ? 13.915 -36.483 -21.129 1.00 59.94 103 LEU A N 1
ATOM 800 C CA . LEU A 1 103 ? 12.607 -36.394 -21.792 1.00 59.94 103 LEU A CA 1
ATOM 801 C C . LEU A 1 103 ? 12.614 -35.521 -23.061 1.00 59.94 103 LEU A C 1
ATOM 803 O O . LEU A 1 103 ? 11.722 -35.667 -23.897 1.00 59.94 103 LEU A O 1
ATOM 807 N N . PHE A 1 104 ? 13.609 -34.644 -23.241 1.00 57.59 104 PHE A N 1
ATOM 808 C CA . PHE A 1 104 ? 13.712 -33.770 -24.418 1.00 57.59 104 PHE A CA 1
ATOM 809 C C . PHE A 1 104 ? 1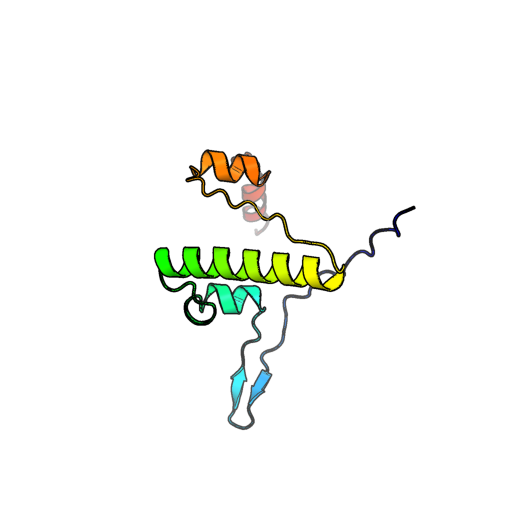4.595 -34.346 -25.536 1.00 57.59 104 PHE A C 1
ATOM 811 O O . PHE A 1 104 ? 14.453 -33.960 -26.698 1.00 57.59 104 PHE A O 1
ATOM 818 N N . GLU A 1 105 ? 15.470 -35.302 -25.223 1.00 59.09 105 GLU A N 1
ATOM 819 C CA . GLU A 1 105 ? 16.384 -35.905 -26.203 1.00 59.09 105 GLU A CA 1
ATOM 820 C C . GLU A 1 105 ? 15.622 -36.755 -27.230 1.00 59.09 105 GLU A C 1
ATOM 822 O O . GLU A 1 105 ? 15.884 -36.675 -28.432 1.00 59.09 105 GLU A O 1
ATOM 827 N N . ARG A 1 106 ? 14.548 -37.433 -26.804 1.00 54.41 106 ARG A N 1
ATOM 828 C CA . ARG A 1 106 ? 13.684 -38.232 -27.694 1.00 54.41 106 ARG A CA 1
ATOM 829 C C . ARG A 1 106 ? 12.879 -37.411 -28.707 1.00 54.41 106 ARG A C 1
ATOM 831 O O . ARG A 1 106 ? 12.385 -37.980 -29.677 1.00 54.41 106 ARG A O 1
ATOM 838 N N . ALA A 1 107 ? 12.753 -36.094 -28.526 1.00 55.47 107 ALA A N 1
ATOM 839 C CA . ALA A 1 107 ? 12.096 -35.221 -29.501 1.00 55.47 107 ALA A CA 1
ATOM 840 C C . ALA A 1 107 ? 13.023 -34.812 -30.665 1.00 55.47 107 ALA A C 1
ATOM 842 O O . ALA A 1 107 ? 12.528 -34.361 -31.696 1.00 55.47 107 ALA A O 1
ATOM 843 N N . ARG A 1 108 ? 14.351 -34.987 -30.541 1.00 53.31 108 ARG A N 1
ATOM 844 C CA . ARG A 1 108 ? 15.311 -34.723 -31.633 1.00 53.31 108 ARG A CA 1
ATOM 845 C C . ARG A 1 108 ? 15.571 -35.927 -32.536 1.00 53.31 108 ARG A C 1
ATOM 847 O O . ARG A 1 108 ? 16.034 -35.727 -33.652 1.00 53.31 108 ARG A O 1
ATOM 854 N N . GLU A 1 109 ? 15.254 -37.143 -32.098 1.00 54.16 109 GLU A N 1
ATOM 855 C CA . GLU A 1 109 ? 15.578 -38.372 -32.844 1.00 54.16 109 GLU A CA 1
ATOM 856 C C . GLU A 1 109 ? 14.434 -38.894 -33.735 1.00 54.16 109 GLU A C 1
ATOM 858 O O . GLU A 1 109 ? 14.645 -39.796 -34.537 1.00 54.16 109 GLU A O 1
ATOM 863 N N . GLY A 1 110 ? 13.231 -38.314 -33.653 1.00 51.38 110 GLY A N 1
ATOM 864 C CA . GLY A 1 110 ? 12.072 -38.720 -34.467 1.00 51.38 110 GLY A CA 1
ATOM 865 C C . GLY A 1 110 ? 11.918 -38.010 -35.819 1.00 51.38 110 GLY A C 1
ATOM 866 O O . GLY A 1 110 ? 10.900 -38.198 -36.478 1.00 51.38 110 GLY A O 1
ATOM 867 N N . GLY A 1 111 ? 12.873 -37.163 -36.212 1.00 50.75 111 GLY A N 1
ATOM 868 C CA . GLY A 1 111 ? 12.869 -36.436 -37.485 1.00 50.75 111 GLY A CA 1
ATOM 869 C C . GLY A 1 111 ? 13.992 -36.910 -38.402 1.00 50.75 111 GLY A C 1
ATOM 870 O O . GLY A 1 111 ? 14.956 -36.174 -38.601 1.00 50.75 111 GLY A O 1
ATOM 871 N N . GLY A 1 112 ? 13.876 -38.139 -38.904 1.00 37.56 112 GLY A N 1
ATOM 872 C CA . GLY A 1 112 ? 14.699 -38.703 -39.978 1.00 37.56 112 GLY A CA 1
ATOM 873 C C . GLY A 1 112 ? 13.826 -39.089 -41.159 1.00 37.56 112 GLY A C 1
ATOM 874 O O . GLY A 1 112 ? 12.779 -39.724 -40.904 1.00 37.56 112 GLY A O 1
#

Foldseek 3Di:
DDDPPDPDPPPPPDDDFDADPVGDTDDDDDPVRVCVVVVVVQQNPDPVSVVVSVVVVVVVVQVVVCVVVVHDDDDDDDDDDDDPVRVCVVVVPPPDDPDDPPVVVVVVPPPD

Secondary structure (DSSP, 8-state):
-PPP---PPP-------EE-TT-PEEPP--HHHHHHH-GGGGT-SSHHHHHHHHHHHHHHHHHHHHHHTT-------------HHHHHHHTT--------SHHHHTTTSS--

Sequence (112 aa):
PFPPATVMPPKSDFVPPLRTSRGEVLRFKSPAEFFSENKNIAGFDNAGKSLYTTIRELVENSLDACETVETLPDIEIALQELSSEDLNKHLGVVTHERLDQSLFERAREGGG